Protein AF-A0A9D4MTZ6-F1 (afdb_monomer_lite)

Structure (mmCIF, N/CA/C/O backbone):
data_AF-A0A9D4MTZ6-F1
#
_entry.id   AF-A0A9D4MTZ6-F1
#
loop_
_atom_site.group_PDB
_atom_site.id
_atom_site.type_symbol
_atom_site.label_atom_id
_atom_site.label_alt_id
_atom_site.label_comp_id
_atom_site.label_asym_id
_atom_site.label_entity_id
_atom_site.label_seq_id
_atom_site.pdbx_PDB_ins_code
_atom_site.Cartn_x
_atom_site.Cartn_y
_atom_site.Cartn_z
_atom_site.occupancy
_atom_site.B_iso_or_equiv
_atom_site.auth_seq_id
_atom_site.auth_comp_id
_atom_site.auth_asym_id
_atom_site.auth_atom_id
_atom_site.pdbx_PDB_model_num
ATOM 1 N N . MET A 1 1 ? 31.745 15.438 -58.120 1.00 61.56 1 MET A N 1
ATOM 2 C CA . MET A 1 1 ? 31.125 16.245 -57.040 1.00 61.56 1 MET A CA 1
ATOM 3 C C . MET A 1 1 ? 29.835 15.587 -56.555 1.00 61.56 1 MET A C 1
ATOM 5 O O . MET A 1 1 ? 29.698 15.402 -55.358 1.00 61.56 1 MET A O 1
ATOM 9 N N . GLU A 1 2 ? 28.960 15.140 -57.463 1.00 62.94 2 GLU A N 1
ATOM 10 C CA . GLU A 1 2 ? 27.730 14.378 -57.149 1.00 62.94 2 GLU A CA 1
ATOM 11 C C . GLU A 1 2 ? 27.985 13.032 -56.449 1.00 62.94 2 GLU A C 1
ATOM 13 O O . GLU A 1 2 ? 27.263 12.663 -55.532 1.00 62.94 2 GLU A O 1
ATOM 18 N N . GLU A 1 3 ? 29.062 12.331 -56.805 1.00 68.50 3 GLU A N 1
ATOM 19 C CA . GLU A 1 3 ? 29.388 11.011 -56.243 1.00 68.50 3 GLU A CA 1
ATOM 20 C C . GLU A 1 3 ? 29.681 11.054 -54.730 1.00 68.50 3 GLU A C 1
ATOM 22 O O . GLU A 1 3 ? 29.211 10.212 -53.971 1.00 68.50 3 GLU A O 1
ATOM 27 N N . HIS A 1 4 ? 30.375 12.097 -54.261 1.00 65.56 4 HIS A N 1
ATOM 28 C CA . HIS A 1 4 ? 30.627 12.303 -52.831 1.00 65.56 4 HIS A CA 1
ATOM 29 C C . HIS A 1 4 ? 29.355 12.669 -52.057 1.00 65.56 4 HIS A C 1
ATOM 31 O O . HIS A 1 4 ? 29.232 12.307 -50.891 1.00 65.56 4 HIS A O 1
ATOM 37 N N . ILE A 1 5 ? 28.410 13.368 -52.696 1.00 73.25 5 ILE A N 1
ATOM 38 C CA . ILE A 1 5 ? 27.122 13.725 -52.088 1.00 73.25 5 ILE A CA 1
ATOM 39 C C . ILE A 1 5 ? 26.276 12.464 -51.888 1.00 73.25 5 ILE A C 1
ATOM 41 O O . ILE A 1 5 ? 25.716 12.280 -50.810 1.00 73.25 5 ILE A O 1
ATOM 45 N N . ASN A 1 6 ? 26.256 11.567 -52.877 1.00 73.94 6 ASN A N 1
ATOM 46 C CA . ASN A 1 6 ? 25.529 10.300 -52.789 1.00 73.94 6 ASN A CA 1
ATOM 47 C C . ASN A 1 6 ? 26.100 9.393 -51.690 1.00 73.94 6 ASN A C 1
ATOM 49 O O . ASN A 1 6 ? 25.348 8.899 -50.859 1.00 73.94 6 ASN A O 1
ATOM 53 N N . ILE A 1 7 ? 27.429 9.275 -51.599 1.00 83.94 7 ILE A N 1
ATOM 54 C CA . ILE A 1 7 ? 28.089 8.494 -50.538 1.00 83.94 7 ILE A CA 1
ATOM 55 C C . ILE A 1 7 ? 27.763 9.052 -49.146 1.00 83.94 7 ILE A C 1
ATOM 57 O O . ILE A 1 7 ? 27.506 8.295 -48.212 1.00 83.94 7 ILE A O 1
ATOM 61 N N . ILE A 1 8 ? 27.765 10.378 -48.985 1.00 83.12 8 ILE A N 1
ATOM 62 C CA . ILE A 1 8 ? 27.405 11.006 -47.708 1.00 83.12 8 ILE A CA 1
ATOM 63 C C . ILE A 1 8 ? 25.932 10.742 -47.377 1.00 83.12 8 ILE A C 1
ATOM 65 O O . ILE A 1 8 ? 25.629 10.446 -46.223 1.00 83.12 8 ILE A O 1
ATOM 69 N N . SER A 1 9 ? 25.038 10.809 -48.367 1.00 84.00 9 SER A N 1
ATOM 70 C CA . SER A 1 9 ? 23.616 10.496 -48.188 1.00 84.00 9 SER A CA 1
ATOM 71 C C . SER A 1 9 ? 23.417 9.057 -47.718 1.00 84.00 9 SER A C 1
ATOM 73 O O . SER A 1 9 ? 22.751 8.837 -46.711 1.00 84.00 9 SER A O 1
ATOM 75 N N . ASP A 1 10 ? 24.071 8.096 -48.370 1.00 86.38 10 ASP A N 1
ATOM 76 C CA . ASP A 1 10 ? 23.955 6.676 -48.031 1.00 86.38 10 ASP A CA 1
ATOM 77 C C . ASP A 1 10 ? 24.469 6.384 -46.612 1.00 86.38 10 ASP A C 1
ATOM 79 O O . ASP A 1 10 ? 23.837 5.651 -45.850 1.00 86.38 10 ASP A O 1
ATOM 83 N N . ILE A 1 11 ? 25.581 7.012 -46.211 1.00 88.00 11 ILE A N 1
ATOM 84 C CA . ILE A 1 11 ? 26.136 6.879 -44.854 1.00 88.00 11 ILE A CA 1
ATOM 85 C C . ILE A 1 11 ? 25.193 7.481 -43.806 1.00 88.00 11 ILE A C 1
ATOM 87 O O . ILE A 1 11 ? 25.043 6.928 -42.711 1.00 88.00 11 ILE A O 1
ATOM 91 N N . VAL A 1 12 ? 24.585 8.631 -44.109 1.00 89.06 12 VAL A N 1
ATOM 92 C CA . VAL A 1 12 ? 23.613 9.269 -43.216 1.00 89.06 12 VAL A CA 1
ATOM 93 C C . VAL A 1 12 ? 22.370 8.393 -43.085 1.00 89.06 12 VAL A C 1
ATOM 95 O O . VAL A 1 12 ? 21.929 8.162 -41.960 1.00 89.06 12 VAL A O 1
ATOM 98 N N . ASP A 1 13 ? 21.864 7.837 -44.183 1.00 88.75 13 ASP A N 1
ATOM 99 C CA . ASP A 1 13 ? 20.682 6.975 -44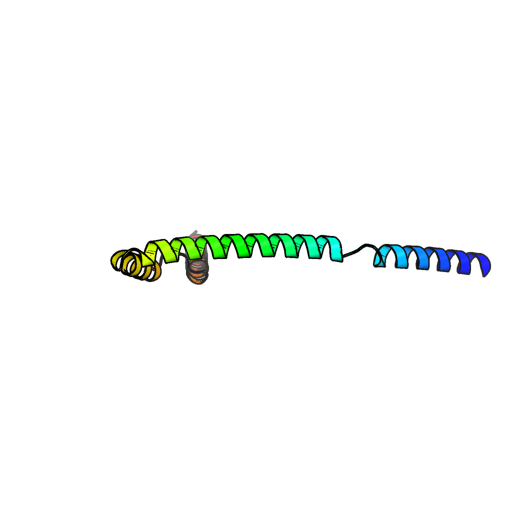.197 1.00 88.75 13 ASP A CA 1
ATOM 100 C C . ASP A 1 13 ? 20.914 5.640 -43.473 1.00 88.75 13 ASP A C 1
ATOM 102 O O . ASP A 1 13 ? 20.044 5.189 -42.720 1.00 88.75 13 ASP A O 1
ATOM 106 N N . GLU A 1 14 ? 22.089 5.020 -43.621 1.00 86.75 14 GLU A N 1
ATOM 107 C CA . GLU A 1 14 ? 22.464 3.833 -42.840 1.00 86.75 14 GLU A CA 1
ATOM 108 C C . GLU A 1 14 ? 22.537 4.138 -41.344 1.00 86.75 14 GLU A C 1
ATOM 110 O O . GLU A 1 14 ? 21.984 3.395 -40.527 1.00 86.75 14 GLU A O 1
ATOM 115 N N . LYS A 1 15 ? 23.180 5.247 -40.964 1.00 81.31 15 LYS A N 1
ATOM 116 C CA . LYS A 1 15 ? 23.283 5.650 -39.556 1.00 81.31 15 LYS A CA 1
ATOM 117 C C . LYS A 1 15 ? 21.921 6.003 -38.966 1.00 81.31 15 LYS A C 1
ATOM 119 O O . LYS A 1 15 ? 21.667 5.663 -37.812 1.00 81.31 15 LYS A O 1
ATOM 124 N N . LEU A 1 16 ? 21.036 6.631 -39.742 1.00 78.38 16 LEU A N 1
ATOM 125 C CA . LEU A 1 16 ? 19.675 6.941 -39.310 1.00 78.38 16 LEU A CA 1
ATOM 126 C C . LEU A 1 16 ? 18.858 5.659 -39.111 1.00 78.38 16 LEU A C 1
ATOM 128 O O . LEU A 1 16 ? 18.180 5.520 -38.095 1.00 78.38 16 LEU A O 1
ATOM 132 N N . LYS A 1 17 ? 18.961 4.691 -40.033 1.00 81.00 17 LYS A N 1
ATOM 133 C CA . LYS A 1 17 ? 18.317 3.375 -39.893 1.00 81.00 17 LYS A CA 1
ATOM 134 C C . LYS A 1 17 ? 18.840 2.607 -38.688 1.00 81.00 17 LYS A C 1
ATOM 136 O O . LYS A 1 17 ? 18.029 2.053 -37.958 1.00 81.00 17 LYS A O 1
ATOM 141 N N . ALA A 1 18 ? 20.149 2.601 -38.448 1.00 75.38 18 ALA A N 1
ATOM 142 C CA . ALA A 1 18 ? 20.741 1.947 -37.284 1.00 75.38 18 ALA A CA 1
ATOM 143 C C . ALA A 1 18 ? 20.266 2.589 -35.969 1.00 75.38 18 ALA A C 1
ATOM 145 O O . ALA A 1 18 ? 19.832 1.881 -35.068 1.00 75.38 18 ALA A O 1
ATOM 146 N N . PHE A 1 19 ? 20.249 3.923 -35.893 1.00 70.06 19 PHE A N 1
ATOM 147 C CA . PHE A 1 19 ? 19.770 4.665 -34.722 1.00 70.06 19 PHE A CA 1
ATOM 148 C C . PHE A 1 19 ? 18.265 4.482 -34.463 1.00 70.06 19 PHE A C 1
ATOM 150 O O . PHE A 1 19 ? 17.831 4.422 -33.316 1.00 70.06 19 PHE A O 1
ATOM 157 N N . LEU A 1 20 ? 17.450 4.371 -35.517 1.00 66.31 20 LEU A N 1
ATOM 158 C CA . LEU A 1 20 ? 16.019 4.070 -35.400 1.00 66.31 20 LEU A CA 1
ATOM 159 C C . LEU A 1 20 ? 15.742 2.579 -35.135 1.00 66.31 20 LEU A C 1
ATOM 161 O O . LEU A 1 20 ? 14.688 2.249 -34.591 1.00 66.31 20 LEU A O 1
ATOM 165 N N . ALA A 1 21 ? 16.669 1.692 -35.507 1.00 70.06 21 ALA A N 1
ATOM 166 C CA . ALA A 1 21 ? 16.629 0.263 -35.207 1.00 70.06 21 ALA A CA 1
ATOM 167 C C . ALA A 1 21 ? 17.118 -0.062 -33.786 1.00 70.06 21 ALA A C 1
ATOM 169 O O . ALA A 1 21 ? 16.787 -1.133 -33.275 1.00 70.06 21 ALA A O 1
ATOM 170 N N . GLU A 1 22 ? 17.859 0.842 -33.127 1.00 64.62 22 GLU A N 1
ATOM 171 C CA . GLU A 1 22 ? 18.149 0.729 -31.698 1.00 64.62 22 GLU A CA 1
ATOM 172 C C . GLU A 1 22 ? 16.829 0.759 -30.910 1.00 64.62 22 GLU A C 1
ATOM 174 O O . GLU A 1 22 ? 16.081 1.745 -30.940 1.00 64.62 22 GLU A O 1
ATOM 179 N N . PRO A 1 23 ? 16.479 -0.329 -30.206 1.00 63.84 23 PRO A N 1
ATOM 180 C CA . PRO A 1 23 ? 15.154 -0.458 -29.645 1.00 63.84 23 PRO A CA 1
ATOM 181 C C . PRO A 1 23 ? 15.038 0.427 -28.402 1.00 63.84 23 PRO A C 1
ATOM 183 O O . PRO A 1 23 ? 15.392 0.016 -27.296 1.00 63.84 23 PRO A O 1
ATOM 186 N N . LYS A 1 24 ? 14.369 1.579 -28.544 1.00 59.25 24 LYS A N 1
ATOM 187 C CA . LYS A 1 24 ? 13.659 2.242 -27.425 1.00 59.25 24 LYS A CA 1
ATOM 188 C C . LYS A 1 24 ? 12.789 1.246 -26.629 1.00 59.25 24 LYS A C 1
ATOM 190 O O . LYS A 1 24 ? 12.517 1.461 -25.451 1.00 59.25 24 LYS A O 1
ATOM 195 N N . ASN A 1 25 ? 12.420 0.127 -27.258 1.00 58.16 25 ASN A N 1
ATOM 196 C CA . ASN A 1 25 ? 11.666 -0.983 -26.684 1.00 58.16 25 ASN A CA 1
ATOM 197 C C . ASN A 1 25 ? 12.394 -1.759 -25.577 1.00 58.16 25 ASN A C 1
ATOM 199 O O . ASN A 1 25 ? 11.711 -2.349 -24.753 1.00 58.16 25 ASN A O 1
ATOM 203 N N . SER A 1 26 ? 13.730 -1.774 -25.516 1.00 69.12 26 SER A N 1
ATOM 204 C CA . SER A 1 26 ? 14.457 -2.527 -24.474 1.00 69.12 26 SER A CA 1
ATOM 205 C C . SER A 1 26 ? 14.239 -1.915 -23.083 1.00 69.12 26 SER A C 1
ATOM 207 O O . SER A 1 26 ? 13.754 -2.572 -22.164 1.00 69.12 26 SER A O 1
ATOM 209 N N . LEU A 1 27 ? 14.487 -0.607 -22.968 1.00 71.56 27 LEU A N 1
ATOM 210 C CA . LEU A 1 27 ? 14.253 0.164 -21.745 1.00 71.56 27 LEU A CA 1
ATOM 211 C C . LEU A 1 27 ? 12.773 0.195 -21.351 1.00 71.56 27 LEU A C 1
ATOM 213 O O . LEU A 1 27 ? 12.453 0.076 -20.170 1.00 71.56 27 LEU A O 1
ATOM 217 N N . LEU A 1 28 ? 11.874 0.327 -22.331 1.00 76.50 28 LEU A N 1
ATOM 218 C CA . LEU A 1 28 ? 10.433 0.292 -22.088 1.00 76.50 28 LEU A CA 1
ATOM 219 C C . LEU A 1 28 ? 9.999 -1.067 -21.524 1.00 76.50 28 LEU A C 1
ATOM 221 O O . LEU A 1 28 ? 9.332 -1.114 -20.495 1.00 76.50 28 LEU A O 1
ATOM 225 N N . HIS A 1 29 ? 10.448 -2.163 -22.133 1.00 78.62 29 HIS A N 1
ATOM 226 C CA . HIS A 1 29 ? 10.123 -3.517 -21.691 1.00 78.62 29 HIS A CA 1
ATOM 227 C C . HIS A 1 29 ? 10.717 -3.829 -20.304 1.00 78.62 29 HIS A C 1
ATOM 229 O O . HIS A 1 29 ? 10.119 -4.555 -19.503 1.00 78.62 29 HIS A O 1
ATOM 235 N N . ASP A 1 30 ? 11.888 -3.280 -19.978 1.00 84.50 30 ASP A N 1
ATOM 236 C CA . ASP A 1 30 ? 12.458 -3.391 -18.636 1.00 84.50 30 ASP A CA 1
ATOM 237 C C . ASP A 1 30 ? 11.644 -2.619 -17.595 1.00 84.50 30 ASP A C 1
ATOM 239 O O . ASP A 1 30 ? 11.381 -3.153 -16.513 1.00 84.50 30 ASP A O 1
ATOM 243 N N . MET A 1 31 ? 11.189 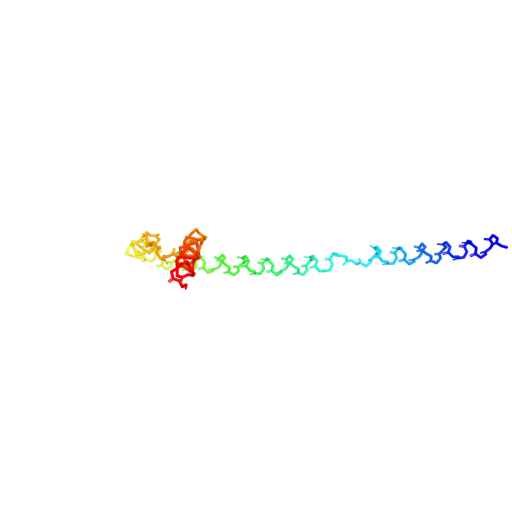-1.407 -17.924 1.00 81.56 31 MET A N 1
ATOM 244 C CA . MET A 1 31 ? 10.286 -0.646 -17.060 1.00 81.56 31 MET A CA 1
ATOM 245 C C . MET A 1 31 ? 8.952 -1.366 -16.864 1.00 81.56 31 MET A C 1
ATOM 247 O O . MET A 1 31 ? 8.507 -1.500 -15.726 1.00 81.56 31 MET A O 1
ATOM 251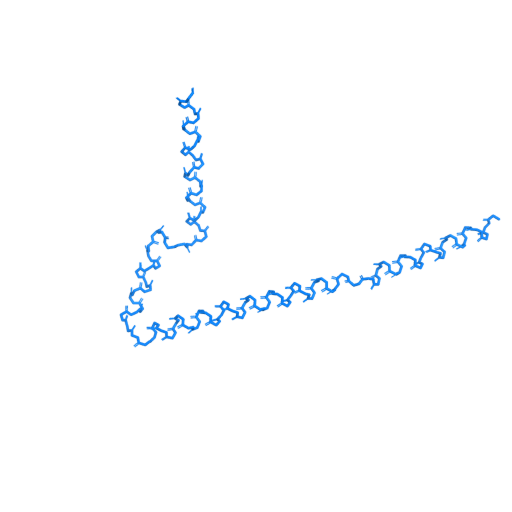 N N . GLU A 1 32 ? 8.343 -1.888 -17.929 1.00 87.62 32 GLU A N 1
ATOM 252 C CA . GLU A 1 32 ? 7.102 -2.669 -17.858 1.00 87.62 32 GLU A CA 1
ATOM 253 C C . GLU A 1 32 ? 7.261 -3.875 -16.928 1.00 87.62 32 GLU A C 1
ATOM 255 O O . GLU A 1 32 ? 6.438 -4.096 -16.038 1.00 87.62 32 GLU A O 1
ATOM 260 N N . ARG A 1 33 ? 8.381 -4.597 -17.041 1.00 88.06 33 ARG A N 1
ATOM 261 C CA . ARG A 1 33 ? 8.703 -5.734 -16.171 1.00 88.06 33 ARG A CA 1
ATOM 262 C C . ARG A 1 33 ? 8.896 -5.323 -14.708 1.00 88.06 33 ARG A C 1
ATOM 264 O O . ARG A 1 33 ? 8.526 -6.075 -13.804 1.00 88.06 33 ARG A O 1
ATOM 271 N N . ILE A 1 34 ? 9.495 -4.161 -14.448 1.00 91.81 34 ILE A N 1
ATOM 272 C CA . ILE A 1 34 ? 9.649 -3.621 -13.089 1.00 91.81 34 ILE A CA 1
ATOM 273 C C . ILE A 1 34 ? 8.282 -3.244 -12.512 1.00 91.81 34 ILE A C 1
ATOM 275 O O . ILE A 1 34 ? 7.962 -3.648 -11.393 1.00 91.81 34 ILE A O 1
ATOM 279 N N . VAL A 1 35 ? 7.457 -2.533 -13.282 1.00 91.88 35 VAL A N 1
ATOM 280 C CA . VAL A 1 35 ? 6.100 -2.140 -12.885 1.00 91.88 35 VAL A CA 1
ATOM 281 C C . VAL A 1 35 ? 5.252 -3.374 -12.585 1.00 91.88 35 VAL A C 1
ATOM 283 O O . VAL A 1 35 ? 4.610 -3.435 -11.538 1.00 91.88 35 VAL A O 1
ATOM 286 N N . GLU A 1 36 ? 5.312 -4.404 -13.428 1.00 94.25 36 GLU A N 1
ATOM 287 C CA . GLU A 1 36 ? 4.582 -5.652 -13.212 1.00 94.25 36 GLU A CA 1
ATOM 288 C C . GLU A 1 36 ? 4.993 -6.338 -11.898 1.00 94.25 36 GLU A C 1
ATOM 290 O O . GLU A 1 36 ? 4.138 -6.791 -11.130 1.00 94.25 36 GLU A O 1
ATOM 295 N N . LYS A 1 37 ? 6.296 -6.377 -11.591 1.00 94.12 37 LYS A N 1
ATOM 296 C CA . LYS A 1 37 ? 6.802 -6.922 -10.322 1.00 94.12 37 LYS A CA 1
ATOM 297 C C . LYS A 1 37 ? 6.311 -6.121 -9.117 1.00 94.12 37 LYS A C 1
ATOM 299 O O . LYS A 1 37 ? 5.897 -6.726 -8.127 1.00 94.12 37 LYS A O 1
ATOM 304 N N . ILE A 1 38 ? 6.326 -4.791 -9.201 1.00 92.06 38 ILE A N 1
ATOM 305 C CA . ILE A 1 38 ? 5.843 -3.906 -8.131 1.00 92.06 38 ILE A CA 1
ATOM 306 C C . ILE A 1 38 ? 4.347 -4.130 -7.893 1.00 92.06 38 ILE A C 1
ATOM 308 O O . ILE A 1 38 ? 3.929 -4.342 -6.755 1.00 92.06 38 ILE A O 1
ATOM 312 N N . ILE A 1 39 ? 3.544 -4.150 -8.960 1.00 93.00 39 ILE A N 1
ATOM 313 C CA . ILE A 1 39 ? 2.097 -4.374 -8.870 1.00 93.00 39 ILE A CA 1
ATOM 314 C C . ILE A 1 39 ? 1.811 -5.738 -8.238 1.00 93.00 39 ILE A C 1
ATOM 316 O O . ILE A 1 39 ? 1.021 -5.821 -7.296 1.00 93.00 39 ILE A O 1
ATOM 320 N N . LYS A 1 40 ? 2.489 -6.801 -8.687 1.00 93.62 40 LYS A N 1
ATOM 321 C CA . LYS A 1 40 ? 2.346 -8.145 -8.106 1.00 93.62 40 LYS A CA 1
ATOM 322 C C . LYS A 1 40 ? 2.675 -8.157 -6.613 1.00 93.62 40 LYS A C 1
ATOM 324 O O . LYS A 1 40 ? 1.901 -8.708 -5.832 1.00 93.62 40 LYS A O 1
ATOM 329 N N . ALA A 1 41 ? 3.770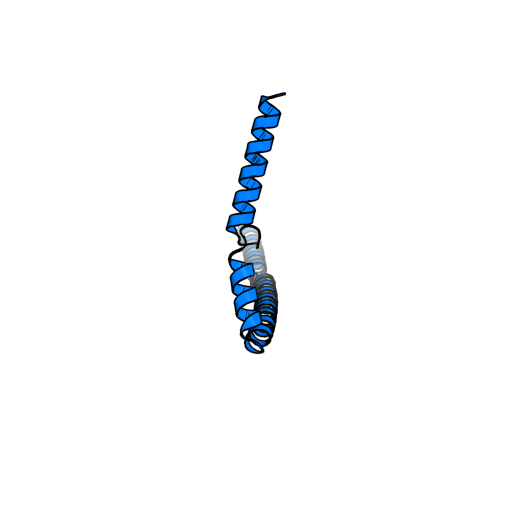 -7.519 -6.200 1.00 91.19 41 ALA A N 1
ATOM 330 C CA . ALA A 1 41 ? 4.153 -7.440 -4.791 1.00 91.19 41 ALA A CA 1
ATOM 331 C C . ALA A 1 41 ? 3.097 -6.710 -3.939 1.00 91.19 41 ALA A C 1
ATOM 333 O O . ALA A 1 41 ? 2.719 -7.199 -2.873 1.00 91.19 41 ALA A O 1
ATOM 334 N N . LEU A 1 42 ? 2.565 -5.585 -4.431 1.00 90.31 42 LEU A N 1
ATOM 335 C CA . LEU A 1 42 ? 1.517 -4.821 -3.747 1.00 90.31 42 LEU A CA 1
ATOM 336 C C . LEU A 1 42 ? 0.212 -5.611 -3.614 1.00 90.31 42 LEU A C 1
ATOM 338 O O . LEU A 1 42 ? -0.414 -5.594 -2.553 1.00 90.31 42 LEU A O 1
ATOM 342 N N . VAL A 1 43 ? -0.200 -6.317 -4.670 1.00 92.56 43 VAL A N 1
ATOM 343 C CA . VAL A 1 43 ? -1.408 -7.153 -4.648 1.00 92.56 43 VAL A CA 1
ATOM 344 C C . VAL A 1 43 ? -1.257 -8.292 -3.642 1.00 92.56 43 VAL A C 1
ATOM 346 O O . VAL A 1 43 ? -2.145 -8.488 -2.813 1.00 92.56 43 VAL A O 1
ATOM 349 N N . VAL A 1 44 ? -0.122 -8.998 -3.650 1.00 93.00 44 VAL A N 1
ATOM 350 C CA . VAL A 1 44 ? 0.148 -10.084 -2.693 1.00 93.00 44 VAL A CA 1
ATOM 351 C C . VAL A 1 44 ? 0.130 -9.566 -1.255 1.00 93.00 44 VAL A C 1
ATOM 353 O O . VAL A 1 44 ? -0.465 -10.197 -0.378 1.00 93.00 44 VAL A O 1
ATOM 356 N N . HIS A 1 45 ? 0.736 -8.403 -1.006 1.00 88.44 45 HIS A N 1
ATOM 357 C CA . HIS A 1 45 ? 0.736 -7.789 0.318 1.00 88.44 45 HIS A CA 1
ATOM 358 C C . HIS A 1 45 ? -0.685 -7.451 0.790 1.00 88.44 45 HIS A C 1
ATOM 360 O O . HIS A 1 45 ? -1.076 -7.850 1.887 1.00 88.44 45 HIS A O 1
ATOM 366 N N . ARG A 1 46 ? -1.499 -6.814 -0.061 1.00 90.31 46 ARG A N 1
ATOM 367 C CA . ARG A 1 46 ? -2.904 -6.505 0.255 1.00 90.31 46 ARG A CA 1
ATOM 368 C C . ARG A 1 46 ? -3.727 -7.760 0.528 1.00 90.31 46 ARG A C 1
ATOM 370 O O . ARG A 1 46 ? -4.436 -7.812 1.523 1.00 90.31 46 ARG A O 1
ATOM 377 N N . GLN A 1 47 ? -3.587 -8.799 -0.293 1.00 92.75 47 GLN A N 1
ATOM 378 C CA . GLN A 1 47 ? -4.284 -10.073 -0.078 1.00 92.75 47 GLN A CA 1
ATOM 379 C C . GLN A 1 47 ? -3.902 -10.742 1.245 1.00 92.75 47 GLN A C 1
ATOM 381 O O . GLN A 1 47 ? -4.709 -11.465 1.823 1.00 92.75 47 GLN A O 1
ATOM 386 N N . LYS A 1 48 ? -2.662 -10.564 1.712 1.00 89.44 48 LYS A N 1
ATOM 387 C CA . LYS A 1 48 ? -2.238 -11.066 3.023 1.00 89.44 48 LYS A CA 1
ATOM 388 C C . LYS A 1 48 ? -2.923 -10.299 4.156 1.00 89.44 48 LYS A C 1
ATOM 390 O O . LYS A 1 48 ? -3.407 -10.932 5.085 1.00 89.44 48 LYS A O 1
ATOM 395 N N . LEU A 1 49 ? -2.983 -8.969 4.065 1.00 85.00 49 LEU A N 1
ATOM 396 C CA . LEU A 1 49 ? -3.663 -8.131 5.058 1.00 85.00 49 LEU A CA 1
ATOM 397 C C . LEU A 1 49 ? -5.167 -8.417 5.116 1.00 85.00 49 LEU A C 1
ATOM 399 O O . LEU A 1 49 ? -5.705 -8.554 6.206 1.00 85.00 49 LEU A O 1
ATOM 403 N N . ILE A 1 50 ? -5.817 -8.572 3.958 1.00 86.56 50 ILE A N 1
ATOM 404 C CA . ILE A 1 50 ? -7.242 -8.920 3.870 1.00 86.56 50 ILE A CA 1
ATOM 405 C C . ILE A 1 50 ? -7.500 -10.279 4.518 1.00 86.56 50 ILE A C 1
ATOM 407 O O . ILE A 1 50 ? -8.367 -10.376 5.369 1.00 86.56 50 ILE A O 1
ATOM 411 N N . ARG A 1 51 ? -6.699 -11.305 4.199 1.00 87.88 51 ARG A N 1
ATOM 412 C CA . ARG A 1 51 ? -6.843 -12.627 4.831 1.00 87.88 51 ARG A CA 1
ATOM 413 C C . ARG A 1 51 ? -6.695 -12.567 6.350 1.00 87.88 51 ARG A C 1
ATOM 415 O O . ARG A 1 51 ? -7.505 -13.152 7.051 1.00 87.88 51 ARG A O 1
ATOM 422 N N . LEU A 1 52 ? -5.712 -11.816 6.846 1.00 82.12 52 LEU A N 1
ATOM 423 C CA . LEU A 1 52 ? -5.521 -11.612 8.283 1.00 82.12 52 LEU A CA 1
ATOM 424 C C . LEU A 1 52 ? -6.701 -10.860 8.922 1.00 82.12 52 LEU A C 1
ATOM 426 O O . LEU A 1 52 ? -7.048 -11.114 10.070 1.00 82.12 52 LEU A O 1
ATOM 430 N N . ALA A 1 53 ? -7.315 -9.929 8.191 1.00 84.56 53 ALA A N 1
ATOM 431 C CA . ALA A 1 53 ? -8.509 -9.235 8.650 1.00 84.56 53 ALA A CA 1
ATOM 432 C C . ALA A 1 53 ? -9.748 -10.147 8.645 1.00 84.56 53 ALA A C 1
ATOM 434 O O . ALA A 1 53 ? -10.513 -10.132 9.603 1.00 84.56 53 ALA A O 1
ATOM 435 N N . ASP A 1 54 ? -9.911 -10.983 7.619 1.00 87.81 54 ASP A N 1
ATOM 436 C CA . ASP A 1 54 ? -11.022 -11.931 7.474 1.00 87.81 54 ASP A CA 1
ATOM 437 C C . ASP A 1 54 ? -11.008 -13.048 8.524 1.00 87.81 54 ASP A C 1
ATOM 439 O O . ASP A 1 54 ? -12.053 -13.618 8.833 1.00 87.81 54 ASP A O 1
ATOM 443 N N . GLU A 1 55 ? -9.849 -13.343 9.116 1.00 86.38 55 GLU A N 1
ATOM 444 C CA . GLU A 1 55 ? -9.730 -14.290 10.229 1.00 86.38 55 GLU A CA 1
ATOM 445 C C . GLU A 1 55 ? -10.500 -13.835 11.486 1.00 86.38 55 GLU A C 1
ATOM 447 O O . GLU A 1 55 ? -10.797 -14.664 12.349 1.00 86.38 55 GLU A O 1
ATOM 452 N N . SER A 1 56 ? -10.843 -12.544 11.621 1.00 81.75 56 SER A N 1
ATOM 453 C CA . SER A 1 56 ? -11.548 -12.027 12.800 1.00 81.75 56 SER A CA 1
ATOM 454 C C . SER A 1 56 ? -12.263 -10.692 12.566 1.00 81.75 56 SER A C 1
ATOM 456 O O . SER A 1 56 ? -11.664 -9.704 12.149 1.00 81.75 56 SER A O 1
ATOM 458 N N . GLU A 1 57 ? -13.530 -10.587 12.983 1.00 78.56 57 GLU A N 1
ATOM 459 C CA . GLU A 1 57 ? -14.307 -9.334 12.925 1.00 78.56 57 GLU A CA 1
ATOM 460 C C . GLU A 1 57 ? -13.625 -8.165 13.676 1.00 78.56 57 GLU A C 1
ATOM 462 O O . GLU A 1 57 ? -13.739 -6.999 13.287 1.00 78.56 57 GLU A O 1
ATOM 467 N N . LEU A 1 58 ? -12.858 -8.463 14.733 1.00 82.00 58 LEU A N 1
ATOM 468 C CA . LEU A 1 58 ? -12.075 -7.463 15.470 1.00 82.00 58 LEU A CA 1
ATOM 469 C C . LEU A 1 58 ? -10.977 -6.832 14.605 1.00 82.00 58 LEU A C 1
ATOM 471 O O . LEU A 1 58 ? -10.690 -5.643 14.756 1.00 82.00 58 LEU A O 1
ATOM 475 N N . CYS A 1 59 ? -10.380 -7.596 13.691 1.00 79.88 59 CYS A N 1
ATOM 476 C CA . CYS A 1 59 ? -9.331 -7.104 12.807 1.00 79.88 59 CYS A CA 1
ATOM 477 C C . CYS A 1 59 ? -9.893 -6.120 11.774 1.00 79.88 59 CYS A C 1
ATOM 479 O O . CYS A 1 59 ? -9.292 -5.070 11.561 1.00 79.88 59 CYS A O 1
ATOM 481 N N . TRP A 1 60 ? -11.087 -6.363 11.227 1.00 84.69 60 TRP A N 1
ATOM 482 C CA . TRP A 1 60 ? -11.772 -5.386 10.369 1.00 84.69 60 TRP A CA 1
ATOM 483 C C . TRP A 1 60 ? -12.126 -4.086 11.102 1.00 84.69 60 TRP A C 1
ATOM 485 O O . TRP A 1 60 ? -11.942 -2.994 10.560 1.00 84.69 60 TRP A O 1
A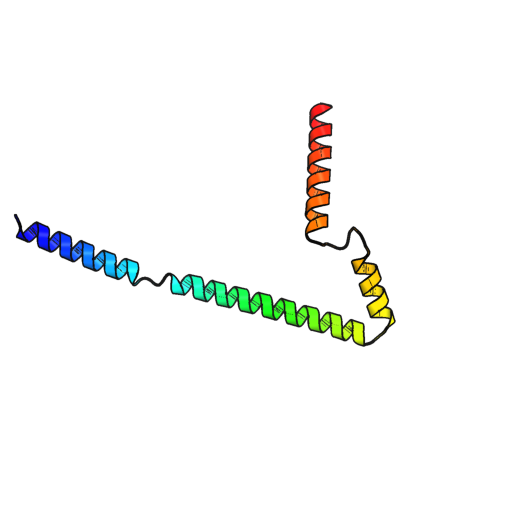TOM 495 N N . ARG A 1 61 ? -12.555 -4.170 12.369 1.00 83.25 61 ARG A N 1
ATOM 496 C CA . ARG A 1 61 ? -12.771 -2.975 13.209 1.00 83.25 61 ARG A CA 1
ATOM 497 C C . ARG A 1 61 ? -11.473 -2.207 13.466 1.00 83.25 61 ARG A C 1
ATOM 499 O O . ARG A 1 61 ? -11.488 -0.977 13.497 1.00 83.25 61 ARG A O 1
ATOM 506 N N . PHE A 1 62 ? -10.354 -2.910 13.634 1.00 81.56 62 PHE A N 1
ATOM 507 C CA . PHE A 1 62 ? -9.036 -2.292 13.768 1.00 81.56 62 PHE A CA 1
ATOM 508 C C . PHE A 1 62 ? -8.595 -1.595 12.475 1.00 81.56 62 PHE A C 1
ATOM 510 O O . PHE A 1 62 ? -8.143 -0.455 12.543 1.00 81.56 62 PHE A O 1
ATOM 517 N N . VAL A 1 63 ? -8.785 -2.229 11.311 1.00 80.88 63 VAL A N 1
ATOM 518 C CA . VAL A 1 63 ? -8.509 -1.626 9.994 1.00 80.88 63 VAL A CA 1
ATOM 519 C C . VAL A 1 63 ? -9.330 -0.352 9.802 1.00 80.88 63 VAL A C 1
ATOM 521 O O . VAL A 1 63 ? -8.756 0.693 9.523 1.00 80.88 63 VAL A O 1
ATOM 524 N N . SER A 1 64 ? -10.638 -0.394 10.068 1.00 81.69 64 SER A N 1
ATOM 525 C CA . SER A 1 64 ? -11.505 0.790 9.974 1.00 81.69 64 SER A CA 1
ATOM 526 C C . SER A 1 64 ? -11.051 1.923 10.903 1.00 81.69 64 SER A C 1
ATOM 528 O O . SER A 1 64 ? -11.023 3.090 10.512 1.00 81.69 64 SER A O 1
ATOM 530 N N . LYS A 1 65 ? -10.625 1.591 12.129 1.00 81.62 65 LYS A N 1
ATOM 531 C CA . LYS A 1 65 ? -10.087 2.581 13.068 1.00 81.62 65 LYS A CA 1
ATOM 532 C C . LYS A 1 65 ? -8.748 3.155 12.601 1.00 81.62 65 LYS A C 1
ATOM 534 O O . LYS A 1 65 ? -8.518 4.350 12.778 1.00 81.62 65 LYS A O 1
ATOM 539 N N . TYR A 1 66 ? -7.888 2.330 12.009 1.00 78.75 66 TYR A N 1
ATOM 540 C CA . TYR A 1 66 ? -6.628 2.766 11.415 1.00 78.75 66 TYR A CA 1
ATOM 541 C C . TYR A 1 66 ? -6.871 3.709 10.231 1.00 78.75 66 TYR A C 1
ATOM 543 O O . TYR A 1 66 ? -6.306 4.791 10.225 1.00 78.75 66 TYR A O 1
ATOM 551 N N . GLU A 1 67 ? -7.764 3.370 9.300 1.00 77.38 67 GLU A N 1
ATOM 552 C CA . GLU A 1 67 ? -8.119 4.230 8.156 1.00 77.38 67 GLU A CA 1
ATOM 553 C C . GLU A 1 67 ? -8.763 5.558 8.580 1.00 77.38 67 GLU A C 1
ATOM 555 O O . GLU A 1 67 ? -8.566 6.578 7.933 1.00 77.38 67 GLU A O 1
ATOM 560 N N . SER A 1 68 ? -9.508 5.576 9.689 1.00 76.19 68 SER A N 1
ATOM 561 C CA . SER A 1 68 ? -10.079 6.817 10.233 1.00 76.19 68 SER A CA 1
ATOM 562 C C . SER A 1 68 ? -9.060 7.718 10.944 1.00 76.19 68 SER A C 1
ATOM 564 O O . SER A 1 68 ? -9.411 8.817 11.379 1.00 76.19 68 SER A O 1
ATOM 566 N N . ASN A 1 69 ? -7.821 7.251 11.130 1.00 72.75 69 ASN A N 1
ATOM 567 C CA . ASN A 1 69 ? -6.783 8.030 11.786 1.00 72.75 69 ASN A CA 1
ATOM 568 C C . ASN A 1 69 ? -6.246 9.089 10.804 1.00 72.75 69 ASN A C 1
ATOM 570 O O . ASN A 1 69 ? -5.671 8.710 9.791 1.00 72.75 69 ASN A O 1
ATOM 574 N N . PRO A 1 70 ? -6.329 10.394 11.119 1.00 63.66 70 PRO A N 1
ATOM 575 C CA . PRO A 1 70 ? -5.832 11.477 10.257 1.00 63.66 70 PRO A CA 1
ATOM 576 C C . PRO A 1 70 ? -4.300 11.509 10.087 1.00 63.66 70 PRO A C 1
ATOM 578 O O . PRO A 1 70 ? -3.759 12.426 9.483 1.00 63.66 70 PRO A O 1
ATOM 581 N N . LEU A 1 71 ? -3.578 10.565 10.696 1.00 62.28 71 LEU A N 1
ATOM 582 C CA . LEU A 1 71 ? -2.145 10.342 10.493 1.00 62.28 71 LEU A CA 1
ATOM 583 C C . LEU A 1 71 ? -1.857 9.035 9.736 1.00 62.28 71 LEU A C 1
ATOM 585 O O . LEU A 1 71 ? -0.694 8.715 9.483 1.00 62.28 71 LEU A O 1
ATOM 589 N N . ALA A 1 72 ? -2.880 8.239 9.420 1.00 62.31 72 ALA A N 1
ATOM 590 C CA . ALA A 1 72 ? -2.725 7.046 8.606 1.00 62.31 72 ALA A CA 1
ATOM 591 C C . ALA A 1 72 ? -2.619 7.471 7.140 1.00 62.31 72 ALA A C 1
ATOM 593 O O . ALA A 1 72 ? -3.620 7.665 6.468 1.00 62.31 72 ALA A O 1
ATOM 594 N N . SER A 1 73 ? -1.366 7.635 6.706 1.00 60.53 73 SER A N 1
ATOM 595 C CA . SER A 1 73 ? -0.892 7.998 5.365 1.00 60.53 73 SER A CA 1
ATOM 596 C C . SER A 1 73 ? -1.882 7.687 4.233 1.00 60.53 73 SER A C 1
ATOM 598 O O . SER A 1 73 ? -1.865 6.609 3.632 1.00 60.53 73 SER A O 1
ATOM 600 N N . ASP A 1 74 ? -2.718 8.672 3.910 1.00 64.19 74 ASP A N 1
ATOM 601 C CA . ASP A 1 74 ? -3.207 8.869 2.557 1.00 64.19 74 ASP A CA 1
ATOM 602 C C . ASP A 1 74 ? -2.295 9.897 1.849 1.00 64.19 74 ASP A C 1
ATOM 604 O O . ASP A 1 74 ? -1.558 10.668 2.473 1.00 64.19 74 ASP A O 1
ATOM 608 N N . SER A 1 75 ? -2.292 9.893 0.515 1.00 59.59 75 SER A N 1
ATOM 609 C CA . SER A 1 75 ? -1.490 10.831 -0.291 1.00 59.59 75 SER A CA 1
ATOM 610 C C . SER A 1 75 ? -1.866 12.306 -0.061 1.00 59.59 75 SER A C 1
ATOM 612 O O . SER A 1 75 ? -1.132 13.197 -0.501 1.00 59.59 75 SER A O 1
ATOM 614 N N . GLU A 1 76 ? -3.012 12.588 0.553 1.00 63.19 76 GLU A N 1
ATOM 615 C CA . GLU A 1 76 ? -3.492 13.940 0.815 1.00 63.19 76 GLU A CA 1
ATOM 616 C C . GLU A 1 76 ? -2.993 14.456 2.173 1.00 63.19 76 GLU A C 1
ATOM 618 O O . GLU A 1 76 ? -2.723 15.649 2.305 1.00 63.19 76 GLU A O 1
ATOM 623 N N . ASP A 1 77 ? -2.756 13.582 3.149 1.00 61.84 77 ASP A N 1
ATOM 624 C CA . ASP A 1 77 ? -2.177 13.915 4.448 1.00 61.84 77 ASP A CA 1
ATOM 625 C C . ASP A 1 77 ? -0.707 14.304 4.349 1.00 61.84 77 ASP A C 1
ATOM 627 O O . ASP A 1 77 ? -0.303 15.303 4.949 1.00 61.84 77 ASP A O 1
ATOM 631 N N . GLU A 1 78 ? 0.083 13.625 3.512 1.00 63.34 78 GLU A N 1
ATOM 632 C CA . GLU A 1 78 ? 1.457 14.062 3.225 1.00 63.34 78 GLU A CA 1
ATOM 633 C C . GLU A 1 78 ? 1.484 15.472 2.616 1.00 63.34 78 GLU A C 1
ATOM 635 O O . GLU A 1 78 ? 2.288 16.318 3.021 1.00 63.34 78 GLU A O 1
ATOM 640 N N . LYS A 1 79 ? 0.552 15.777 1.701 1.00 71.62 79 LYS A N 1
ATOM 641 C CA . LYS A 1 79 ? 0.415 17.126 1.130 1.00 71.62 79 LYS A CA 1
ATOM 642 C C . LYS A 1 79 ? -0.020 18.150 2.176 1.00 71.62 79 LYS A C 1
ATOM 644 O O . LYS A 1 79 ? 0.520 19.259 2.195 1.00 71.62 79 LYS A O 1
ATOM 649 N N . ARG A 1 80 ? -0.977 17.810 3.048 1.00 72.94 80 ARG A N 1
ATOM 650 C CA . ARG A 1 80 ? -1.452 18.692 4.127 1.00 72.94 80 ARG A CA 1
ATOM 651 C C . ARG A 1 80 ? -0.343 18.989 5.134 1.00 72.94 80 ARG A C 1
ATOM 653 O O . ARG A 1 80 ? -0.159 20.155 5.494 1.00 72.94 80 ARG A O 1
ATOM 660 N N . MET A 1 81 ? 0.430 17.984 5.542 1.00 74.88 81 MET A N 1
ATOM 661 C CA . MET A 1 81 ? 1.583 18.156 6.431 1.00 74.88 81 MET A CA 1
ATOM 662 C C . MET A 1 81 ? 2.653 19.037 5.789 1.00 74.88 81 MET A C 1
ATOM 664 O O . MET A 1 81 ? 3.046 20.037 6.389 1.00 74.88 81 MET A O 1
ATOM 668 N N . TYR A 1 82 ? 3.048 18.741 4.549 1.00 79.12 82 TYR A N 1
ATOM 669 C CA . TYR A 1 82 ? 4.041 19.535 3.825 1.00 79.12 82 TYR A CA 1
ATOM 670 C C . TYR A 1 82 ? 3.601 20.997 3.650 1.00 79.12 82 TYR A C 1
ATOM 672 O O . TYR A 1 82 ? 4.375 21.928 3.876 1.00 79.12 82 TYR A O 1
ATOM 680 N N . SER A 1 83 ? 2.329 21.225 3.304 1.00 79.06 83 SER A N 1
ATOM 681 C CA . SER A 1 83 ? 1.766 22.574 3.189 1.00 79.06 83 SER A CA 1
ATOM 682 C C . SER A 1 83 ? 1.785 23.314 4.529 1.00 79.06 83 SER A C 1
ATOM 684 O O . SER A 1 83 ? 2.130 24.496 4.585 1.00 79.06 83 SER A O 1
ATOM 686 N N . THR A 1 84 ? 1.437 22.629 5.617 1.00 81.88 84 THR A N 1
ATOM 687 C CA . THR A 1 84 ? 1.420 23.216 6.964 1.00 81.88 84 THR A CA 1
ATOM 688 C C . THR A 1 84 ? 2.832 23.569 7.432 1.00 81.88 84 THR A C 1
ATOM 690 O O . THR A 1 84 ? 3.057 24.670 7.935 1.00 81.88 84 THR A O 1
ATOM 693 N N . GLU A 1 85 ? 3.808 22.695 7.187 1.00 83.75 85 GLU A N 1
ATOM 694 C CA . GLU A 1 85 ? 5.223 22.933 7.479 1.00 83.75 85 GLU A CA 1
ATOM 695 C C . GLU A 1 85 ? 5.787 24.106 6.660 1.00 83.75 85 GLU A C 1
ATOM 697 O O . GLU A 1 85 ? 6.470 24.984 7.196 1.00 83.75 85 GLU A O 1
ATOM 702 N N . ALA A 1 86 ? 5.451 24.185 5.370 1.00 85.56 86 ALA A N 1
ATOM 703 C CA . ALA A 1 86 ? 5.856 25.289 4.505 1.00 85.56 86 ALA A CA 1
ATOM 704 C C . ALA A 1 86 ? 5.285 26.639 4.978 1.00 85.56 86 ALA A C 1
ATOM 706 O O . ALA A 1 86 ? 5.984 27.658 4.944 1.00 85.56 86 ALA A O 1
ATOM 707 N N . LEU A 1 87 ? 4.033 26.662 5.448 1.00 85.75 87 LEU A N 1
ATOM 708 C CA . LEU A 1 87 ? 3.399 27.857 6.012 1.00 85.75 87 LEU A CA 1
ATOM 709 C C . LEU A 1 87 ? 4.035 28.271 7.345 1.00 85.75 87 LEU A C 1
ATOM 711 O O . LEU A 1 87 ? 4.343 29.451 7.529 1.00 85.75 87 LEU A O 1
ATOM 715 N N . ALA A 1 88 ? 4.294 27.318 8.242 1.00 85.69 88 ALA A N 1
ATOM 716 C CA . ALA A 1 88 ? 4.973 27.577 9.510 1.00 85.69 88 ALA A CA 1
ATOM 717 C C . ALA A 1 88 ? 6.386 28.148 9.291 1.00 85.69 88 ALA A C 1
ATOM 719 O O . ALA A 1 88 ? 6.755 29.151 9.903 1.00 85.69 88 ALA A O 1
ATOM 720 N N . ASN A 1 89 ? 7.141 27.590 8.340 1.00 82.50 89 ASN A N 1
ATOM 721 C CA . ASN A 1 89 ? 8.466 28.086 7.964 1.00 82.50 89 ASN A CA 1
ATOM 722 C C . ASN A 1 89 ? 8.435 29.491 7.345 1.00 82.50 89 ASN A C 1
ATOM 724 O O . ASN A 1 89 ? 9.341 30.288 7.590 1.00 82.50 89 ASN A O 1
ATOM 728 N N . LYS A 1 90 ? 7.406 29.827 6.553 1.00 86.00 90 LYS A N 1
ATOM 729 C CA . LYS A 1 90 ? 7.218 31.201 6.053 1.00 86.00 90 LYS A CA 1
ATOM 730 C C . LYS A 1 90 ? 6.969 32.182 7.194 1.00 86.00 90 LYS A C 1
ATOM 732 O O . LYS A 1 90 ? 7.556 33.259 7.191 1.00 86.00 90 LYS A O 1
ATOM 737 N N . LYS A 1 91 ? 6.138 31.804 8.168 1.00 82.56 91 LYS A N 1
ATOM 738 C CA . LYS A 1 91 ? 5.820 32.649 9.322 1.00 82.56 91 LYS A CA 1
ATOM 739 C C . LYS A 1 91 ? 7.052 32.893 10.202 1.00 82.56 91 LYS A C 1
ATOM 741 O O . LYS A 1 91 ? 7.369 34.040 10.482 1.00 82.56 91 LYS A O 1
ATOM 746 N N . LEU A 1 92 ? 7.828 31.846 10.490 1.00 82.06 92 LEU A N 1
ATOM 747 C CA . LEU A 1 92 ? 9.101 31.948 11.218 1.00 82.06 92 LEU A CA 1
ATOM 748 C C . LEU A 1 92 ? 10.150 32.821 10.512 1.00 82.06 92 LEU A C 1
ATOM 750 O O . LEU A 1 92 ? 10.948 33.478 11.173 1.00 82.06 92 LEU A O 1
ATOM 754 N N . LYS A 1 93 ? 10.180 32.822 9.174 1.00 80.44 93 LYS A N 1
ATOM 755 C CA . LYS A 1 93 ? 11.075 33.695 8.395 1.00 80.44 93 LYS A CA 1
ATOM 756 C C . LYS A 1 93 ? 10.613 35.150 8.350 1.00 80.44 93 LYS A C 1
ATOM 758 O O . LYS A 1 93 ? 11.456 36.010 8.160 1.00 80.44 93 LYS A O 1
ATOM 763 N N . ALA A 1 94 ? 9.313 35.410 8.476 1.00 75.62 94 ALA A N 1
ATOM 764 C CA . ALA A 1 94 ? 8.760 36.763 8.534 1.00 75.62 94 ALA A CA 1
ATOM 765 C C . ALA A 1 94 ? 8.870 37.388 9.938 1.00 75.62 94 ALA A C 1
ATOM 767 O O . ALA A 1 94 ? 8.815 38.604 10.072 1.00 75.62 94 ALA A O 1
ATOM 768 N N . GLU A 1 95 ? 9.007 36.553 10.970 1.00 72.44 95 GLU A N 1
ATOM 769 C CA . GLU A 1 95 ? 9.234 36.955 12.365 1.00 72.44 95 GLU A CA 1
ATOM 770 C C . GLU A 1 95 ? 10.732 37.124 12.714 1.00 72.44 95 GLU A C 1
ATOM 772 O O . GLU A 1 95 ? 11.054 37.514 13.836 1.00 72.44 95 GLU A O 1
ATOM 777 N N . ARG A 1 96 ? 11.642 36.840 11.770 1.00 52.31 96 ARG A N 1
ATOM 778 C CA . ARG A 1 96 ? 13.088 37.112 11.853 1.00 52.31 96 ARG A CA 1
ATOM 779 C C . ARG A 1 96 ? 13.449 38.381 11.097 1.00 52.31 96 ARG A C 1
ATOM 781 O O . ARG A 1 96 ? 14.360 39.080 11.587 1.00 52.31 96 ARG A O 1
#

Foldseek 3Di:
DVVVVVVVVVVVVVVVVVVVVPDPPVVVVVVVVVVVVVVVVVVVVVVVLVVVLVVDVVSVVVVVVLVPDLPNDDVVSVVVVVVVVVVVVVVVVVVD

Radius of gyration: 28.4 Å; chains: 1; bounding box: 45×51×73 Å

pLDDT: mean 78.92, std 10.21, range [52.31, 94.25]

Organism: Dreissena polymorpha (NCBI:txid45954)

Secondary structure (DSSP, 8-state):
-HHHHHHHHHHHHHHHHHHHHS-H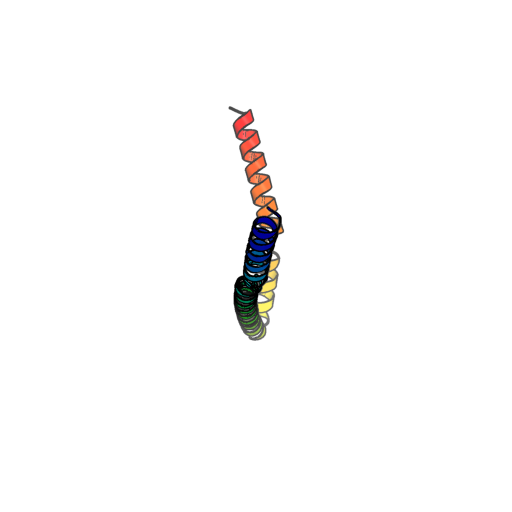HHHHHHHHHHHHHHHHHHHHHHHHHHHHHHT-HHHHHHHHHHHT-TTS--HHHHHHHHHHHHHHHHHHHH--

Sequence (96 aa):
MEEHINIISDIVDEKLKAFLAEPKNSLLHDMERIVEKIIKALVVHRQKLIRLADESELCWRFVSKYESNPLASDSEDEKRMYSTEALANKKLKAER